Protein AF-A0A1S4CA79-F1 (afdb_monomer)

Organism: Nicotiana tabacum (NCBI:txid4097)

Solvent-accessible surface area (backbone atoms only — not comparable to full-atom values): 10890 Å² total; per-residue (Å²): 132,84,79,85,56,72,62,58,51,58,31,61,77,42,42,55,50,89,88,47,49,69,60,34,49,53,50,49,52,51,45,28,54,76,68,73,38,47,58,59,70,77,48,78,83,70,74,85,67,60,97,84,52,53,74,68,56,49,52,51,43,54,51,49,53,54,37,35,54,51,48,35,50,56,57,43,56,22,34,34,73,70,59,27,68,74,49,67,84,57,87,42,41,50,59,50,54,51,54,51,55,52,54,47,50,55,53,53,51,54,47,52,52,51,54,49,51,53,49,51,53,50,53,50,52,52,37,52,76,72,64,54,82,77,55,75,90,75,58,73,84,75,93,76,72,82,88,75,79,83,76,80,82,76,84,77,88,80,88,79,87,88,90,85,88,84,90,84,88,81,91,82,135

Mean predicted aligned error: 15.69 Å

Foldseek 3Di:
DPDDDVLLVLLQVQADDLPRVVSNVVSLCVSCVVVVLPVLLVDDQDDDDDPPDDPVSNVVNVVSLVSQVVLLVSLLSSYDPVLSVVCVPPSGSNVSVVVVVVVSVVVVVVVVVVVVVVVVVVVVVVCVVVVNDDDPVPDPPPPDDDPDDDPDDDDDDDDDDDDDDDDDDDDDD

Secondary structure (DSSP, 8-state):
-----HHHHHHHHS-B-GGGHHHHHHHHHHHHHHTT-THHHHSPPPP---TTS-HHHHHHHHHHHHHHHHHHHHHHHTB-HHHHHHHTT---HHHHHHHHHHHHHHHHHHHHHHHHHHHHHHHHHHHHHTT----TTT-----------------------------------

pLDDT: mean 75.89, std 19.44, range [31.23, 94.88]

Nearest PDB structures (foldseek):
  6fna-assembly1_B  TM=4.800E-01  e=4.729E+00  Homo sapiens
  8wf6-assembly2_C  TM=4.796E-01  e=5.276E+00  Homo sapiens
  8ah2-assembly1_A-2  TM=4.930E-01  e=8.630E+00  Homo sapiens

Sequence (173 aa):
MTAFNPLTVILTQNKLEGPNYVDRKRNLDIVLIAEEYKFVLDEVCPEKTGDDATDDEHKAYQKWIKANEMVRCYILASMSNVLQHQHQSIESSYGILENLKEMLRIVRLSSSVRDHVLKMMSLLNEAEVLGANIDKDTQVDSLSKPRGGQKKKMTQKTSVGGATAGVKKAKGK

Structure (mmCIF, N/CA/C/O backbone):
data_AF-A0A1S4CA79-F1
#
_entry.id   AF-A0A1S4CA79-F1
#
loop_
_atom_site.group_PDB
_atom_site.id
_atom_site.type_symbol
_atom_site.label_atom_id
_atom_site.label_alt_id
_atom_site.label_comp_id
_atom_site.label_asym_id
_atom_site.label_entity_id
_atom_site.label_seq_id
_atom_site.pdbx_PDB_ins_code
_atom_site.Cartn_x
_atom_site.Cartn_y
_atom_site.Cartn_z
_atom_site.occupancy
_atom_site.B_iso_or_equiv
_atom_site.auth_seq_id
_atom_site.auth_comp_id
_atom_site.auth_asym_id
_atom_site.auth_atom_id
_atom_site.pdbx_PDB_model_num
ATOM 1 N N . MET A 1 1 ? -3.197 -22.999 18.005 1.00 39.94 1 MET A N 1
ATOM 2 C CA . MET A 1 1 ? -3.195 -23.013 16.528 1.00 39.94 1 MET A CA 1
ATOM 3 C C . MET A 1 1 ? -3.519 -21.601 16.079 1.00 39.94 1 MET A C 1
ATOM 5 O O . MET A 1 1 ? -4.589 -21.117 16.419 1.00 39.94 1 MET A O 1
ATOM 9 N N . THR A 1 2 ? -2.586 -20.893 15.446 1.00 50.62 2 THR A N 1
ATOM 10 C CA . THR A 1 2 ? -2.875 -19.588 14.835 1.00 50.62 2 THR A CA 1
ATOM 11 C C . THR A 1 2 ? -3.827 -19.817 13.664 1.00 50.62 2 THR A C 1
ATOM 13 O O . THR A 1 2 ? -3.554 -20.651 12.803 1.00 50.62 2 THR A O 1
ATOM 16 N N . ALA A 1 3 ? -4.984 -19.152 13.672 1.00 58.41 3 ALA A N 1
ATOM 17 C CA . ALA A 1 3 ? -5.960 -19.274 12.598 1.00 58.41 3 ALA A CA 1
ATOM 18 C C . ALA A 1 3 ? -5.331 -18.812 11.275 1.00 58.41 3 ALA A C 1
ATOM 20 O O . ALA A 1 3 ? -4.680 -17.767 11.216 1.00 58.41 3 ALA A O 1
ATOM 21 N N . PHE A 1 4 ? -5.504 -19.608 10.222 1.00 68.38 4 PHE A N 1
ATOM 22 C CA . PHE A 1 4 ? -5.089 -19.245 8.875 1.00 68.38 4 PHE A CA 1
ATOM 23 C C . PHE A 1 4 ? -5.927 -18.048 8.421 1.00 68.38 4 PHE A C 1
ATOM 25 O O . PHE A 1 4 ? -7.134 -18.185 8.232 1.00 68.38 4 PHE A O 1
ATOM 32 N N . ASN A 1 5 ? -5.305 -16.877 8.277 1.00 77.81 5 ASN A N 1
ATOM 33 C CA . ASN A 1 5 ? -5.965 -15.726 7.675 1.00 77.81 5 ASN A CA 1
ATOM 34 C C . ASN A 1 5 ? -5.673 -15.747 6.161 1.00 77.81 5 ASN A C 1
ATOM 36 O O . ASN A 1 5 ? -4.563 -15.398 5.760 1.00 77.81 5 ASN A O 1
ATOM 40 N N . PRO A 1 6 ? -6.624 -16.150 5.299 1.00 77.88 6 PRO A N 1
ATOM 41 C CA . PRO A 1 6 ? -6.398 -16.201 3.853 1.00 77.88 6 PRO A CA 1
ATOM 42 C C . PRO A 1 6 ? -5.997 -14.837 3.262 1.00 77.88 6 PRO A C 1
ATOM 44 O O . PRO A 1 6 ? -5.303 -14.791 2.247 1.00 77.88 6 PRO A O 1
ATOM 47 N N . LEU A 1 7 ? -6.354 -13.725 3.915 1.00 82.31 7 LEU A N 1
ATOM 48 C CA . LEU A 1 7 ? -5.996 -12.374 3.480 1.00 82.31 7 LEU A CA 1
ATOM 49 C C . LEU A 1 7 ? -4.503 -12.066 3.671 1.00 82.31 7 LEU A C 1
ATOM 51 O O . LEU A 1 7 ? -3.918 -11.338 2.868 1.00 82.31 7 LEU A O 1
ATOM 55 N N . THR A 1 8 ? -3.837 -12.657 4.669 1.00 80.00 8 THR A N 1
ATOM 56 C CA . THR A 1 8 ? -2.388 -12.451 4.863 1.00 80.00 8 THR A CA 1
ATOM 57 C C . THR A 1 8 ? -1.564 -13.176 3.799 1.00 80.00 8 THR A C 1
ATOM 59 O O . THR A 1 8 ? -0.495 -12.702 3.407 1.00 80.00 8 THR A O 1
ATOM 62 N N . VAL A 1 9 ? -2.080 -14.284 3.261 1.00 85.75 9 VAL A N 1
ATOM 63 C CA . VAL A 1 9 ? -1.462 -15.004 2.138 1.00 85.75 9 VAL A CA 1
ATOM 64 C C . VAL A 1 9 ? -1.476 -14.151 0.869 1.00 85.75 9 VAL A C 1
ATOM 66 O O . VAL A 1 9 ? -0.456 -14.049 0.190 1.00 85.75 9 VAL A O 1
ATOM 69 N N . ILE A 1 10 ? -2.586 -13.456 0.599 1.00 84.81 10 ILE A N 1
ATOM 70 C CA . ILE A 1 10 ? -2.725 -12.556 -0.558 1.00 84.81 10 ILE A CA 1
ATOM 71 C C . ILE A 1 10 ? -1.645 -11.461 -0.548 1.00 84.81 10 ILE A C 1
ATOM 73 O O . ILE A 1 10 ? -1.049 -11.171 -1.590 1.00 84.81 10 ILE A O 1
ATOM 77 N N . LEU A 1 11 ? -1.357 -10.889 0.628 1.00 82.69 11 LEU A N 1
ATOM 78 C CA . LEU A 1 11 ? -0.353 -9.830 0.791 1.00 82.69 11 LEU A CA 1
ATOM 79 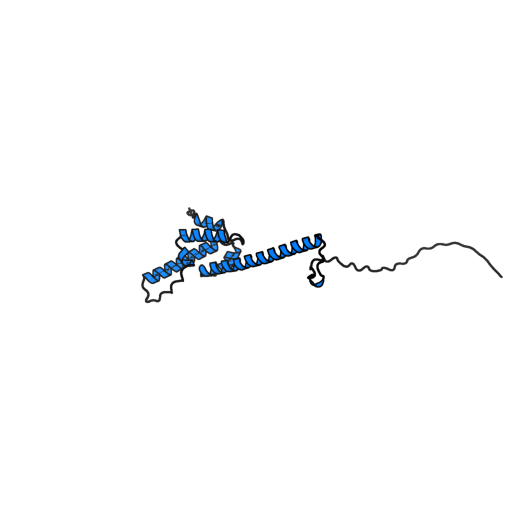C C . LEU A 1 11 ? 1.085 -10.352 0.708 1.00 82.69 11 LEU A C 1
ATOM 81 O O . LEU A 1 11 ? 1.957 -9.670 0.174 1.00 82.69 11 LEU A O 1
ATOM 85 N N . THR A 1 12 ? 1.343 -11.549 1.235 1.00 79.50 12 THR A N 1
ATOM 86 C CA . THR A 1 12 ? 2.701 -12.108 1.325 1.00 79.50 12 THR A CA 1
ATOM 87 C C . THR A 1 12 ? 3.174 -12.776 0.037 1.00 79.50 12 THR A C 1
ATOM 89 O O . THR A 1 12 ? 4.376 -12.774 -0.222 1.00 79.50 12 THR A O 1
ATOM 92 N N . GLN A 1 13 ? 2.263 -13.304 -0.786 1.00 81.56 13 GLN A N 1
ATOM 93 C CA . GLN A 1 13 ? 2.594 -13.893 -2.091 1.00 81.56 13 GLN A CA 1
ATOM 94 C C . GLN A 1 13 ? 2.828 -12.845 -3.187 1.00 81.56 13 GLN A C 1
ATOM 96 O O . GLN A 1 13 ? 3.532 -13.122 -4.151 1.00 81.56 13 GLN A O 1
ATOM 101 N N . ASN A 1 14 ? 2.273 -11.639 -3.034 1.00 75.12 14 ASN A N 1
ATOM 102 C CA . ASN A 1 14 ? 2.342 -10.568 -4.031 1.00 75.12 14 ASN A CA 1
ATOM 103 C C . ASN A 1 14 ? 3.017 -9.319 -3.455 1.00 75.12 14 ASN A C 1
ATOM 105 O O . ASN A 1 14 ? 2.458 -8.218 -3.490 1.00 75.12 14 ASN A O 1
ATOM 109 N N . LYS A 1 15 ? 4.214 -9.499 -2.883 1.00 80.06 15 LYS A N 1
ATOM 110 C CA . LYS A 1 15 ? 5.002 -8.380 -2.357 1.00 80.06 15 LYS A CA 1
ATOM 111 C C . LYS A 1 15 ? 5.317 -7.382 -3.464 1.00 80.06 15 LYS A C 1
ATOM 113 O O . LYS A 1 15 ? 5.554 -7.770 -4.606 1.00 80.06 15 LYS A O 1
ATOM 118 N N . LEU A 1 16 ? 5.337 -6.098 -3.112 1.00 71.94 16 LEU A N 1
ATOM 119 C CA . LEU A 1 16 ? 5.647 -5.036 -4.059 1.00 71.94 16 LEU A CA 1
ATOM 120 C C . LEU A 1 16 ? 7.079 -5.190 -4.596 1.00 71.94 16 LEU A C 1
ATOM 122 O O . LEU A 1 16 ? 8.057 -4.910 -3.896 1.00 71.94 16 LEU A O 1
ATOM 126 N N . GLU A 1 17 ? 7.168 -5.573 -5.864 1.00 68.25 17 GLU A N 1
ATOM 127 C CA . GLU A 1 17 ? 8.383 -5.622 -6.667 1.00 68.25 17 GLU A CA 1
ATOM 128 C C . GLU A 1 17 ? 8.093 -4.806 -7.925 1.00 68.25 17 GLU A C 1
ATOM 130 O O . GLU A 1 17 ? 7.184 -5.149 -8.674 1.00 68.25 17 GLU A O 1
A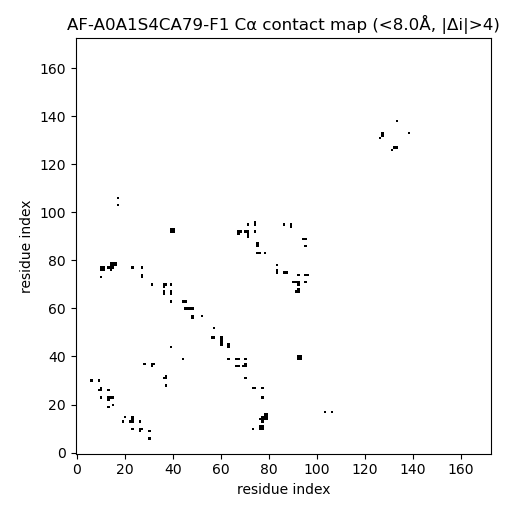TOM 135 N N . GLY A 1 18 ? 8.816 -3.693 -8.116 1.00 68.56 18 GLY A N 1
ATOM 136 C CA . GLY A 1 18 ? 8.664 -2.682 -9.182 1.00 68.56 18 GLY A CA 1
ATOM 137 C C . GLY A 1 18 ? 7.473 -2.831 -10.154 1.00 68.56 18 GLY A C 1
ATOM 138 O O . GLY A 1 18 ? 6.532 -2.039 -10.077 1.00 68.56 18 GLY A O 1
ATOM 139 N N . PRO A 1 19 ? 7.505 -3.795 -11.096 1.00 68.94 19 PRO A N 1
ATOM 140 C CA . PRO A 1 19 ? 6.476 -3.968 -12.126 1.00 68.94 19 PRO A CA 1
ATOM 141 C C . PRO A 1 19 ? 5.070 -4.397 -11.651 1.00 68.94 19 PRO A C 1
ATOM 143 O O . PRO A 1 19 ? 4.112 -4.144 -12.380 1.00 68.94 19 PRO A O 1
ATOM 146 N N . ASN A 1 20 ? 4.889 -5.005 -10.473 1.00 79.00 20 ASN A N 1
ATOM 147 C CA . ASN A 1 20 ? 3.615 -5.645 -10.077 1.00 79.00 20 ASN A CA 1
ATOM 148 C C . ASN A 1 20 ? 2.622 -4.738 -9.315 1.00 79.00 20 ASN A C 1
ATOM 150 O O . ASN A 1 20 ? 1.698 -5.221 -8.656 1.00 79.00 20 ASN A O 1
ATOM 154 N N . TYR A 1 21 ? 2.783 -3.413 -9.391 1.00 77.88 21 TYR A N 1
ATOM 155 C CA . TYR A 1 21 ? 1.993 -2.482 -8.577 1.00 77.88 21 TYR A CA 1
ATOM 156 C C . TYR A 1 21 ? 0.479 -2.591 -8.773 1.00 77.88 21 TYR A C 1
ATOM 158 O O . TYR A 1 21 ? -0.261 -2.494 -7.797 1.00 77.88 21 TYR A O 1
ATOM 166 N N . VAL A 1 22 ? 0.010 -2.749 -10.014 1.00 81.75 22 VAL A N 1
ATOM 167 C CA . VAL A 1 22 ? -1.432 -2.786 -10.312 1.00 81.75 22 VAL A CA 1
ATOM 168 C C . VAL A 1 22 ? -2.084 -3.976 -9.609 1.00 81.75 22 VAL A C 1
ATOM 170 O O . VAL A 1 22 ? -3.100 -3.810 -8.932 1.00 81.75 22 VAL A O 1
ATOM 173 N N . ASP A 1 23 ? -1.448 -5.144 -9.694 1.00 83.62 23 ASP A N 1
ATOM 174 C CA . ASP A 1 23 ? -1.913 -6.368 -9.045 1.00 83.62 23 ASP A CA 1
ATOM 175 C C . ASP A 1 23 ? -1.824 -6.251 -7.523 1.00 83.62 23 ASP A C 1
ATOM 177 O O . ASP A 1 23 ? -2.789 -6.549 -6.817 1.00 83.62 23 ASP A O 1
ATOM 181 N N . ARG A 1 24 ? -0.718 -5.706 -6.999 1.00 84.00 24 ARG A N 1
ATOM 182 C CA . ARG A 1 24 ? -0.568 -5.440 -5.561 1.00 84.00 24 ARG A CA 1
ATOM 183 C C . ARG A 1 24 ? -1.638 -4.482 -5.050 1.00 84.00 24 ARG A C 1
ATOM 185 O O . ARG A 1 24 ? -2.194 -4.716 -3.980 1.00 84.00 24 ARG A O 1
ATOM 192 N N . LYS A 1 25 ? -1.935 -3.402 -5.779 1.00 86.19 25 LYS A N 1
ATOM 193 C CA . LYS A 1 25 ? -2.975 -2.436 -5.404 1.00 86.19 25 LYS A CA 1
ATOM 194 C C . LYS A 1 25 ? -4.337 -3.122 -5.347 1.00 86.19 25 LYS A C 1
ATOM 196 O O . LYS A 1 25 ? -5.038 -2.962 -4.357 1.00 86.19 25 LYS A O 1
ATOM 201 N N . ARG A 1 26 ? -4.679 -3.922 -6.361 1.00 89.00 26 ARG A N 1
ATOM 202 C CA . ARG A 1 26 ? -5.927 -4.697 -6.384 1.00 89.00 26 ARG A CA 1
ATOM 203 C C . ARG A 1 26 ? -6.020 -5.657 -5.196 1.00 89.00 26 ARG A C 1
ATOM 205 O O . ARG A 1 26 ? -7.058 -5.722 -4.550 1.00 89.00 26 ARG A O 1
ATOM 212 N N . ASN A 1 27 ? -4.937 -6.366 -4.892 1.00 89.62 27 ASN A N 1
ATOM 213 C CA . ASN A 1 27 ? -4.869 -7.299 -3.769 1.00 89.62 27 ASN A CA 1
ATOM 214 C C . ASN A 1 27 ? -5.025 -6.593 -2.419 1.00 89.62 27 ASN A C 1
ATOM 216 O O . ASN A 1 27 ? -5.764 -7.067 -1.561 1.00 89.62 27 ASN A O 1
ATOM 220 N N . LEU A 1 28 ? -4.376 -5.440 -2.245 1.00 90.06 28 LEU A N 1
ATOM 221 C CA . LEU A 1 28 ? -4.542 -4.613 -1.055 1.00 90.06 28 LEU A CA 1
ATOM 222 C C . LEU A 1 28 ? -5.986 -4.107 -0.934 1.00 90.06 28 LEU A C 1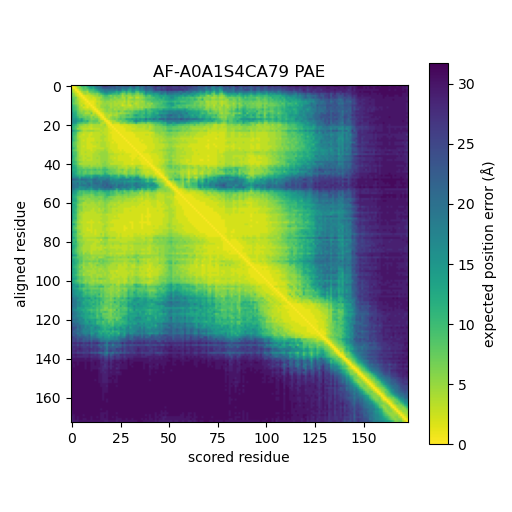
ATOM 224 O O . LEU A 1 28 ? -6.575 -4.245 0.131 1.00 90.06 28 LEU A O 1
ATOM 228 N N . ASP A 1 29 ? -6.572 -3.594 -2.020 1.00 91.50 29 ASP A N 1
ATOM 229 C CA . ASP A 1 29 ? -7.964 -3.132 -2.038 1.00 91.50 29 ASP A CA 1
ATOM 230 C C . ASP A 1 29 ? -8.928 -4.261 -1.618 1.00 91.50 29 ASP A C 1
ATOM 232 O O . ASP A 1 29 ? -9.835 -4.018 -0.827 1.00 91.50 29 ASP A O 1
ATOM 236 N N . ILE A 1 30 ? -8.707 -5.505 -2.069 1.00 91.81 30 ILE A N 1
ATOM 237 C CA . ILE A 1 30 ? -9.502 -6.678 -1.652 1.00 91.81 30 ILE A CA 1
ATOM 238 C C . ILE A 1 30 ? -9.408 -6.905 -0.139 1.00 91.81 30 ILE A C 1
ATOM 240 O O . ILE A 1 30 ? -10.439 -7.073 0.511 1.00 91.81 30 ILE A O 1
ATOM 244 N N . VAL A 1 31 ? -8.196 -6.895 0.425 1.00 92.06 31 VAL A N 1
ATOM 245 C CA . VAL A 1 31 ? -7.991 -7.106 1.869 1.00 92.06 31 VAL A CA 1
ATOM 246 C C . VAL A 1 31 ? -8.647 -5.995 2.685 1.00 92.06 31 VAL A C 1
ATOM 248 O O . VAL A 1 31 ? -9.347 -6.278 3.650 1.00 92.06 31 VAL A O 1
ATOM 251 N N . LEU A 1 32 ? -8.479 -4.736 2.275 1.00 92.94 32 LEU A N 1
ATOM 252 C CA . LEU A 1 32 ? -9.048 -3.594 2.991 1.00 92.94 32 LEU A CA 1
ATOM 253 C C . LEU A 1 32 ? -10.576 -3.535 2.906 1.00 92.94 32 LEU A C 1
ATOM 255 O O . LEU A 1 32 ? -11.212 -3.049 3.837 1.00 92.94 32 LEU A O 1
ATOM 259 N N . ILE A 1 33 ? -11.168 -4.012 1.809 1.00 93.25 33 ILE A N 1
ATOM 260 C CA . ILE A 1 33 ? -12.624 -4.154 1.691 1.00 93.25 33 ILE A CA 1
ATOM 261 C C . ILE A 1 33 ? -13.119 -5.284 2.595 1.00 93.25 33 ILE A C 1
ATOM 263 O O . ILE A 1 33 ? -14.099 -5.091 3.307 1.00 93.25 33 ILE A O 1
ATOM 267 N N . ALA A 1 34 ? -12.446 -6.437 2.585 1.00 92.44 34 ALA A N 1
ATOM 268 C CA . ALA A 1 34 ? -12.844 -7.598 3.381 1.00 92.44 34 ALA A CA 1
ATOM 269 C C . ALA A 1 34 ? -12.772 -7.340 4.895 1.00 92.44 34 ALA A C 1
ATOM 271 O O . ALA A 1 34 ? -13.590 -7.868 5.637 1.00 92.44 34 ALA A O 1
ATOM 272 N N . GLU A 1 35 ? -11.816 -6.520 5.333 1.00 91.62 35 GLU A N 1
ATOM 273 C CA . GLU A 1 35 ? -11.618 -6.135 6.740 1.00 91.62 35 GLU A CA 1
ATOM 274 C C . GLU A 1 35 ? -12.332 -4.812 7.097 1.00 91.62 35 GLU A C 1
ATOM 276 O O . GLU A 1 35 ? -12.142 -4.276 8.185 1.00 91.62 35 GLU A O 1
ATOM 281 N N . GLU A 1 36 ? -13.134 -4.255 6.178 1.00 93.19 36 GLU A N 1
ATOM 282 C CA . GLU A 1 36 ? -13.920 -3.024 6.371 1.00 93.19 36 GLU A CA 1
ATOM 283 C C . GLU A 1 36 ? -13.090 -1.772 6.733 1.00 93.19 36 GLU A C 1
ATOM 285 O O . GLU A 1 36 ? -13.567 -0.853 7.399 1.00 93.19 36 GLU A O 1
ATOM 290 N N . TYR A 1 37 ? -11.844 -1.692 6.257 1.00 94.62 37 TYR A N 1
ATOM 291 C CA . TYR A 1 37 ? -10.926 -0.580 6.538 1.00 94.62 37 TYR A CA 1
ATOM 292 C C . TYR A 1 37 ? -10.646 0.341 5.352 1.00 94.62 37 TYR A C 1
ATOM 294 O O . TYR A 1 37 ? -9.916 1.322 5.496 1.00 94.62 37 TYR A O 1
ATOM 302 N N . LYS A 1 38 ? -11.219 0.061 4.175 1.00 93.50 38 LYS A N 1
ATOM 303 C CA . LYS A 1 38 ? -10.974 0.861 2.964 1.00 93.50 38 LYS A CA 1
ATOM 304 C C . LYS A 1 38 ? -11.249 2.359 3.160 1.00 93.50 38 LYS A C 1
ATOM 306 O O . LYS A 1 38 ? -10.498 3.170 2.629 1.00 93.50 38 LYS A O 1
ATOM 311 N N . PHE A 1 39 ? -12.264 2.709 3.951 1.00 93.06 39 PHE A N 1
ATOM 312 C CA . PHE A 1 39 ? -12.678 4.094 4.194 1.00 93.06 39 PHE A CA 1
ATOM 313 C C . PHE A 1 39 ? -11.531 4.999 4.672 1.00 93.06 39 PHE A C 1
ATOM 315 O O . PHE A 1 39 ? -11.478 6.159 4.293 1.00 93.06 39 PHE A O 1
ATOM 322 N N . VAL A 1 40 ? -10.552 4.467 5.412 1.00 93.31 40 VAL A N 1
ATOM 323 C CA . VAL A 1 40 ? -9.388 5.227 5.902 1.00 93.31 40 VAL A CA 1
ATOM 324 C C . VAL A 1 40 ? -8.559 5.844 4.770 1.00 93.31 40 VAL A C 1
ATOM 326 O O . VAL A 1 40 ? -7.914 6.870 4.965 1.00 93.31 40 VAL A O 1
ATOM 329 N N . LEU A 1 41 ? -8.529 5.206 3.597 1.00 90.50 41 LEU A N 1
ATOM 330 C CA . LEU A 1 41 ? -7.765 5.703 2.453 1.00 90.50 41 LEU A CA 1
ATOM 331 C C . LEU A 1 41 ? -8.503 6.789 1.661 1.00 90.50 41 LEU A C 1
ATOM 333 O O . LEU A 1 41 ? -7.850 7.521 0.918 1.00 90.50 41 LEU A O 1
ATOM 337 N N . ASP A 1 42 ? -9.826 6.862 1.804 1.00 89.19 42 ASP A N 1
ATOM 338 C CA . ASP A 1 42 ? -10.704 7.746 1.034 1.00 89.19 42 ASP A CA 1
ATOM 339 C C . ASP A 1 42 ? -11.210 8.935 1.880 1.00 89.19 42 ASP A C 1
ATOM 341 O O . ASP A 1 42 ? -11.455 10.019 1.350 1.00 89.19 42 ASP A O 1
ATOM 345 N N . GLU A 1 43 ? -11.349 8.752 3.195 1.00 90.00 43 GLU A N 1
ATOM 346 C CA . GLU A 1 43 ? -11.873 9.745 4.134 1.00 90.00 43 GLU A CA 1
ATOM 347 C C . GLU A 1 43 ? -10.762 10.522 4.849 1.00 90.00 43 GLU A C 1
ATOM 349 O O . GLU A 1 43 ? -9.683 10.007 5.152 1.00 90.00 43 GLU A O 1
ATOM 354 N N . VAL A 1 44 ? -11.051 11.784 5.172 1.00 84.81 44 VAL A N 1
ATOM 355 C CA . VAL A 1 44 ? -10.153 12.626 5.968 1.00 84.81 44 VAL A CA 1
ATOM 356 C C . VAL A 1 44 ? -10.167 12.153 7.421 1.00 84.81 44 VAL A C 1
ATOM 358 O O . VAL A 1 44 ? -11.211 11.773 7.947 1.00 84.81 44 VAL A O 1
ATOM 361 N N . CYS A 1 45 ? -9.002 12.194 8.075 1.00 85.00 45 CYS A N 1
ATOM 362 C CA . CYS A 1 45 ? -8.898 11.929 9.506 1.00 85.00 45 CYS A CA 1
ATOM 363 C C . CYS A 1 45 ? -9.884 12.827 10.274 1.00 85.00 45 CYS A C 1
ATOM 365 O O . CYS A 1 45 ? -9.805 14.050 10.122 1.00 85.00 45 CYS A O 1
ATOM 367 N N . PRO A 1 46 ? -10.776 12.259 11.105 1.00 84.75 46 PRO A N 1
ATOM 368 C CA . PRO A 1 46 ? -11.641 13.054 11.961 1.00 84.75 46 PRO A CA 1
ATOM 369 C C . PRO A 1 46 ? -10.799 13.915 12.908 1.00 84.75 46 PRO A C 1
ATOM 371 O O . PRO A 1 46 ? -9.694 13.524 13.308 1.00 84.75 46 PRO A O 1
ATOM 374 N N . GLU A 1 47 ? -11.314 15.096 13.253 1.00 84.50 47 GLU A N 1
ATOM 375 C CA . GLU A 1 47 ? -10.640 15.982 14.196 1.00 84.50 47 GLU A CA 1
ATOM 376 C C . GLU A 1 47 ? -10.495 15.305 15.555 1.00 84.50 47 GLU A C 1
ATOM 378 O O . GLU A 1 47 ? -11.347 14.529 15.999 1.00 84.50 47 GLU A O 1
ATOM 383 N N . LYS A 1 48 ? -9.377 15.596 16.222 1.00 80.31 48 LYS A N 1
ATOM 384 C CA . LYS A 1 48 ? -9.174 15.130 17.583 1.00 80.31 48 LYS A CA 1
ATOM 385 C C . LYS A 1 48 ? -10.194 15.839 18.467 1.00 80.31 48 LYS A C 1
ATOM 387 O O . LYS A 1 48 ? -10.112 17.046 18.664 1.00 80.31 48 LYS A O 1
ATOM 392 N N . THR A 1 49 ? -11.133 15.065 18.985 1.00 79.19 49 THR A N 1
ATOM 393 C CA . THR A 1 49 ? -12.174 15.529 19.897 1.00 79.19 49 THR A CA 1
ATOM 394 C C . THR A 1 49 ? -11.569 16.193 21.135 1.00 79.19 49 THR A C 1
ATOM 396 O O . THR A 1 49 ? -10.652 15.621 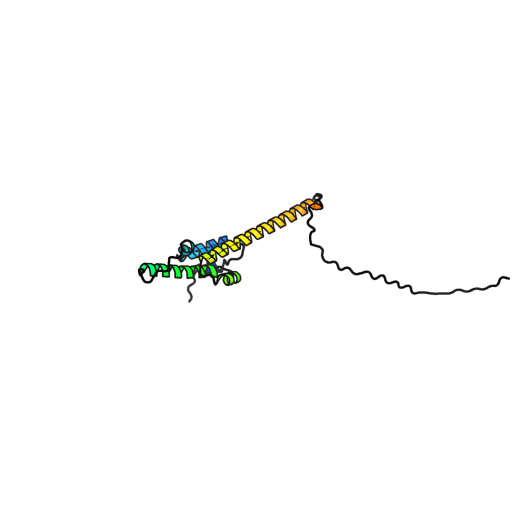21.736 1.00 79.19 49 THR A O 1
ATOM 399 N N . GLY A 1 50 ? -12.075 17.373 21.504 1.00 75.69 50 GLY A N 1
ATOM 400 C CA . GLY A 1 50 ? -11.772 18.039 22.774 1.00 75.69 50 GLY A CA 1
ATOM 401 C C . GLY A 1 50 ? -12.425 17.340 23.972 1.00 75.69 50 GLY A C 1
ATOM 402 O O . GLY A 1 50 ? -13.179 16.382 23.804 1.00 75.69 50 GLY A O 1
ATOM 403 N N . ASP A 1 51 ? -12.137 17.819 25.185 1.00 76.19 51 ASP A N 1
ATOM 404 C CA . ASP A 1 51 ? -12.695 17.268 26.436 1.00 76.19 51 ASP A CA 1
ATOM 405 C C . ASP A 1 51 ? -14.227 17.444 26.547 1.00 76.19 51 ASP A C 1
ATOM 407 O O . ASP A 1 51 ? -14.866 16.823 27.394 1.00 76.19 51 ASP A O 1
ATOM 411 N N . ASP A 1 52 ? -14.817 18.289 25.699 1.00 81.12 52 ASP A N 1
ATOM 412 C CA . ASP A 1 52 ? -16.247 18.590 25.595 1.00 81.12 52 ASP A CA 1
ATOM 413 C C . ASP A 1 52 ? -17.005 17.707 24.588 1.00 81.12 52 ASP A C 1
ATOM 415 O O . ASP A 1 52 ? -18.226 17.827 24.461 1.00 81.12 52 ASP A O 1
ATOM 419 N N . ALA A 1 53 ? -16.305 16.818 23.884 1.00 80.81 53 ALA A N 1
ATOM 420 C CA . ALA A 1 53 ? -16.905 15.954 22.881 1.00 80.81 53 ALA A CA 1
ATOM 421 C C . ALA A 1 53 ? -17.779 14.850 23.485 1.00 80.81 53 ALA A C 1
ATOM 423 O O . ALA A 1 53 ? -17.564 14.351 24.594 1.00 80.81 53 ALA A O 1
ATOM 424 N N . THR A 1 54 ? -18.760 14.425 22.701 1.00 85.62 54 THR A N 1
ATOM 425 C CA . THR A 1 54 ? -19.631 13.305 23.045 1.00 85.62 54 THR A CA 1
ATOM 426 C C . THR A 1 54 ? -18.871 11.975 23.013 1.00 85.62 54 THR A C 1
ATOM 428 O O . THR A 1 54 ? -17.895 11.799 22.279 1.00 85.62 54 THR A O 1
ATOM 431 N N . ASP A 1 55 ? -19.346 10.995 23.790 1.00 87.94 55 ASP A N 1
ATOM 432 C CA . ASP A 1 55 ? -18.775 9.638 23.807 1.00 87.94 55 ASP A CA 1
ATOM 433 C C . ASP A 1 55 ? -18.735 9.014 22.398 1.00 87.94 55 ASP A C 1
ATOM 435 O O . ASP A 1 55 ? -17.756 8.372 22.012 1.00 87.94 55 ASP A O 1
ATOM 439 N N . ASP A 1 56 ? -19.764 9.283 21.587 1.00 87.19 56 ASP A N 1
ATOM 440 C CA . ASP A 1 56 ? -19.867 8.801 20.210 1.00 87.19 56 ASP A CA 1
ATOM 441 C C . ASP A 1 56 ? -18.781 9.388 19.293 1.00 87.19 56 ASP A C 1
ATOM 443 O O . ASP A 1 56 ? -18.208 8.659 18.477 1.00 87.19 56 ASP A O 1
ATOM 447 N N . GLU A 1 57 ? -18.438 10.671 19.445 1.00 87.56 57 GLU A N 1
ATOM 448 C CA . GLU A 1 57 ? -17.354 11.306 18.684 1.00 87.56 57 GLU A CA 1
ATOM 449 C C . GLU A 1 57 ? -15.992 10.725 19.073 1.00 87.56 57 GLU A C 1
ATOM 451 O O . GLU A 1 57 ? -15.186 10.381 18.200 1.00 87.56 57 GLU A O 1
ATOM 456 N N . HIS A 1 58 ? -15.749 10.531 20.374 1.00 87.38 58 HIS A N 1
ATOM 457 C CA . HIS A 1 58 ? -14.513 9.906 20.842 1.00 87.38 58 HIS A CA 1
ATOM 458 C C . HIS A 1 58 ? -14.379 8.479 20.299 1.00 87.38 58 HIS A C 1
ATOM 460 O O . HIS A 1 58 ? -13.327 8.076 19.791 1.00 87.38 58 HIS A O 1
ATOM 466 N N . LYS A 1 59 ? -15.471 7.713 20.339 1.00 90.44 59 LYS A N 1
ATOM 467 C CA . LYS A 1 59 ? -15.529 6.347 19.815 1.00 90.44 59 LYS A CA 1
ATOM 468 C C . LYS A 1 59 ? -15.292 6.295 18.307 1.00 90.44 59 LYS A C 1
ATOM 470 O O . LYS A 1 59 ? -14.581 5.399 17.841 1.00 90.44 59 LYS A O 1
ATOM 475 N N . ALA A 1 60 ? -15.846 7.237 17.546 1.00 89.50 60 ALA A N 1
ATOM 476 C CA . ALA A 1 60 ? -15.615 7.344 16.108 1.00 89.50 60 ALA A CA 1
ATOM 477 C C . ALA A 1 60 ? -14.138 7.639 15.795 1.00 89.50 60 ALA A C 1
ATOM 479 O O . ALA A 1 60 ? -13.541 6.943 14.968 1.00 89.50 60 ALA A O 1
ATOM 480 N N . TYR A 1 61 ? -13.524 8.586 16.511 1.00 91.75 61 TYR A N 1
ATOM 481 C CA . TYR A 1 61 ? -12.100 8.904 16.372 1.00 91.75 61 TYR A CA 1
ATOM 482 C C . TYR A 1 61 ? -11.208 7.694 16.689 1.00 91.75 61 TYR A C 1
ATOM 484 O O . TYR A 1 61 ? -10.363 7.312 15.876 1.00 91.75 61 TYR A O 1
ATOM 492 N N . GLN A 1 62 ? -11.436 7.018 17.820 1.00 91.94 62 GLN A N 1
ATOM 493 C CA . GLN A 1 62 ? -10.668 5.822 18.197 1.00 91.94 62 GLN A CA 1
ATOM 494 C C . GLN A 1 62 ? -10.825 4.684 17.182 1.00 91.94 62 GLN A C 1
ATOM 496 O O . GLN A 1 62 ? -9.850 4.007 16.838 1.00 91.94 62 GLN A O 1
ATOM 501 N N . LYS A 1 63 ? -12.043 4.483 16.658 1.00 92.75 63 LYS A N 1
ATOM 502 C CA . LYS A 1 63 ? -12.302 3.504 15.594 1.00 92.75 63 LYS A CA 1
ATOM 503 C C . LYS A 1 63 ? -11.483 3.829 14.344 1.00 92.75 63 LYS A C 1
ATOM 505 O O . LYS A 1 63 ? -10.876 2.919 13.778 1.00 92.75 63 LYS A O 1
ATOM 510 N N . TRP A 1 64 ? -11.442 5.097 13.940 1.00 94.50 64 TRP A N 1
ATOM 511 C CA . TRP A 1 64 ? -10.665 5.540 12.784 1.00 94.50 64 TRP A CA 1
ATOM 512 C C . TRP A 1 64 ? -9.161 5.332 13.001 1.00 94.50 64 TRP A C 1
ATOM 514 O O . TRP A 1 64 ? -8.498 4.752 12.143 1.00 94.50 64 TRP A O 1
ATOM 524 N N . ILE A 1 65 ? -8.623 5.711 14.167 1.00 93.44 65 ILE A N 1
ATOM 525 C CA . ILE A 1 65 ? -7.196 5.536 14.492 1.00 93.44 65 ILE A CA 1
ATOM 526 C C . ILE A 1 65 ? -6.790 4.063 14.434 1.00 93.44 65 ILE A C 1
ATOM 528 O O . ILE A 1 65 ? -5.792 3.723 13.792 1.00 93.44 65 ILE A O 1
ATOM 532 N N . LYS A 1 66 ? -7.596 3.176 15.025 1.00 94.56 66 LYS A N 1
ATOM 533 C CA . LYS A 1 66 ? -7.355 1.730 14.976 1.00 94.56 66 LYS A CA 1
ATOM 534 C C . LYS A 1 66 ? -7.410 1.191 13.546 1.00 94.56 66 LYS A C 1
ATOM 536 O O . LYS A 1 66 ? -6.557 0.397 13.155 1.00 94.56 66 LYS A O 1
ATOM 541 N N . ALA A 1 67 ? -8.389 1.627 12.754 1.00 94.88 67 ALA A N 1
ATOM 542 C CA . ALA A 1 67 ? -8.476 1.252 11.347 1.00 94.88 67 ALA A CA 1
ATOM 543 C C . ALA A 1 67 ? -7.237 1.725 10.566 1.00 94.88 67 ALA A C 1
ATOM 545 O O . ALA A 1 67 ? -6.650 0.945 9.820 1.00 94.88 67 ALA A O 1
ATOM 546 N N . ASN A 1 68 ? -6.771 2.957 10.793 1.00 94.75 68 ASN A N 1
ATOM 547 C CA . ASN A 1 68 ? -5.554 3.480 10.175 1.00 94.75 68 ASN A CA 1
ATOM 548 C C . ASN A 1 68 ? -4.306 2.677 10.545 1.00 94.75 68 ASN A C 1
ATOM 550 O O . ASN A 1 68 ? -3.500 2.368 9.666 1.00 94.75 68 ASN A O 1
ATOM 554 N N . GLU A 1 69 ? -4.163 2.272 11.803 1.00 94.62 69 GLU A N 1
ATOM 555 C CA . GLU A 1 69 ? -3.073 1.394 12.229 1.00 94.62 69 GLU A CA 1
ATOM 556 C C . GLU A 1 69 ? -3.108 0.031 11.515 1.00 94.62 69 GLU A C 1
ATOM 558 O O . GLU A 1 69 ? -2.077 -0.441 11.023 1.00 94.62 69 GLU A O 1
ATOM 563 N N . MET A 1 70 ? -4.293 -0.565 11.361 1.00 94.06 70 MET A N 1
ATOM 564 C CA . MET A 1 70 ? -4.456 -1.826 10.629 1.00 94.06 70 MET A CA 1
ATOM 565 C C . MET A 1 70 ? -4.129 -1.675 9.141 1.00 94.06 70 MET A C 1
ATOM 567 O O . MET A 1 70 ? -3.383 -2.481 8.581 1.00 94.06 70 MET A O 1
ATOM 571 N N . VAL A 1 71 ? -4.610 -0.610 8.498 1.00 94.62 71 VAL A N 1
ATOM 572 C CA . VAL A 1 71 ? -4.311 -0.316 7.088 1.00 94.62 71 VAL A CA 1
ATOM 573 C C . VAL A 1 71 ? -2.806 -0.140 6.888 1.00 94.62 71 VAL A C 1
ATOM 575 O O . VAL A 1 71 ? -2.250 -0.690 5.935 1.00 94.62 71 VAL A O 1
ATOM 578 N N . ARG A 1 72 ? -2.112 0.552 7.803 1.00 94.19 72 ARG A N 1
ATOM 579 C CA . ARG A 1 72 ? -0.642 0.652 7.776 1.00 94.19 72 ARG A CA 1
ATOM 580 C C . ARG A 1 72 ? 0.014 -0.720 7.846 1.00 94.19 72 ARG A C 1
ATOM 582 O O . ARG A 1 72 ? 0.906 -0.990 7.043 1.00 94.19 72 ARG A O 1
ATOM 589 N N . CYS A 1 73 ? -0.441 -1.595 8.742 1.00 92.19 73 CYS A N 1
ATOM 590 C CA . CYS A 1 73 ? 0.076 -2.959 8.845 1.00 92.19 73 CYS A CA 1
ATOM 591 C C . CYS A 1 73 ? -0.071 -3.725 7.522 1.00 92.19 73 CYS A C 1
ATOM 593 O O . CYS A 1 73 ? 0.903 -4.307 7.045 1.00 92.19 73 CYS A O 1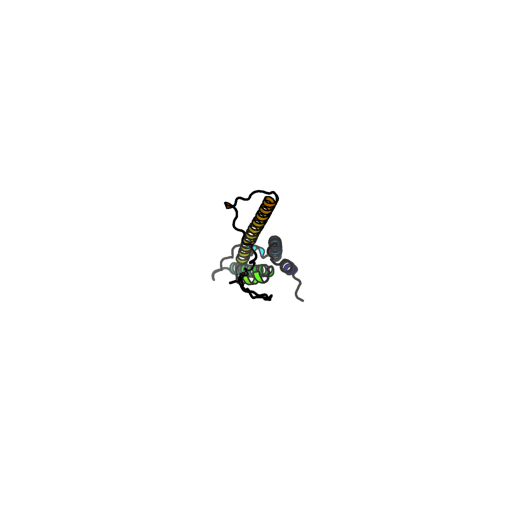
ATOM 595 N N . TYR A 1 74 ? -1.241 -3.677 6.878 1.00 91.94 74 TYR A N 1
ATOM 596 C CA . TYR A 1 74 ? -1.467 -4.349 5.591 1.00 91.94 74 TYR A CA 1
ATOM 597 C C . TYR A 1 74 ? -0.640 -3.744 4.445 1.00 91.94 74 TYR A C 1
ATOM 599 O O . TYR A 1 74 ? -0.080 -4.467 3.609 1.00 91.94 74 TYR A O 1
ATOM 607 N N . ILE A 1 75 ? -0.513 -2.415 4.416 1.00 91.31 75 ILE A N 1
ATOM 608 C CA . ILE A 1 75 ? 0.327 -1.712 3.444 1.00 91.31 75 ILE A CA 1
ATOM 609 C C . ILE A 1 75 ? 1.789 -2.137 3.601 1.00 91.31 75 ILE A C 1
ATOM 611 O O . ILE A 1 75 ? 2.407 -2.480 2.596 1.00 91.31 75 ILE A O 1
ATOM 615 N N . LEU A 1 76 ? 2.325 -2.157 4.824 1.00 90.69 76 LEU A N 1
ATOM 616 C CA . LEU A 1 76 ? 3.712 -2.539 5.110 1.00 90.69 76 LEU A CA 1
ATOM 617 C C . LEU A 1 76 ? 3.966 -4.032 4.861 1.00 90.69 76 LEU A C 1
ATOM 619 O O . LEU A 1 76 ? 4.988 -4.385 4.279 1.00 90.69 76 LEU A O 1
ATOM 623 N N . ALA A 1 77 ? 3.028 -4.907 5.232 1.00 88.69 77 ALA A N 1
ATOM 624 C CA . ALA A 1 77 ? 3.144 -6.353 5.029 1.00 88.69 77 ALA A CA 1
ATOM 625 C C . ALA A 1 77 ? 3.176 -6.757 3.545 1.00 88.69 77 ALA A C 1
ATOM 627 O O . ALA A 1 77 ? 3.781 -7.768 3.191 1.00 88.69 77 ALA A O 1
ATOM 628 N N . SER A 1 78 ? 2.552 -5.959 2.674 1.00 87.12 78 SER A N 1
ATOM 629 C CA . SER A 1 78 ? 2.594 -6.157 1.218 1.00 87.12 78 SER A CA 1
ATOM 630 C C . SER A 1 78 ? 3.824 -5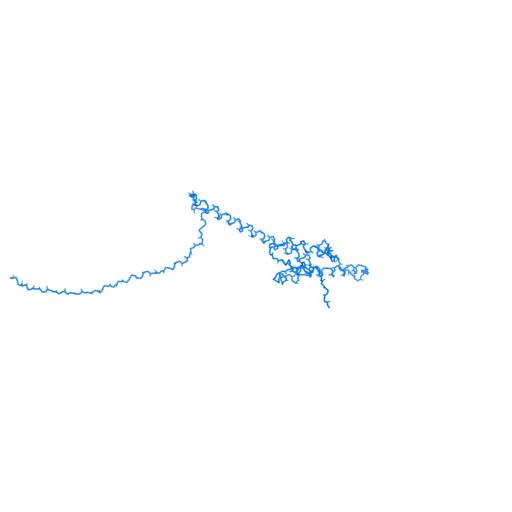.541 0.542 1.00 87.12 78 SER A C 1
ATOM 632 O O . SER A 1 78 ? 3.907 -5.542 -0.687 1.00 87.12 78 SER A O 1
ATOM 634 N N . MET A 1 79 ? 4.783 -5.003 1.301 1.00 86.69 79 MET A N 1
ATOM 635 C CA . MET A 1 79 ? 6.039 -4.480 0.761 1.00 86.69 79 MET A CA 1
ATOM 636 C C . MET A 1 79 ? 7.175 -5.506 0.816 1.00 86.69 79 MET A C 1
ATOM 638 O O . MET A 1 79 ? 7.170 -6.455 1.602 1.00 86.69 79 MET A O 1
ATOM 642 N N . SER A 1 80 ? 8.202 -5.279 -0.005 1.00 86.88 80 SER A N 1
ATOM 643 C CA . SER A 1 80 ? 9.520 -5.871 0.220 1.00 86.88 80 SER A CA 1
ATOM 644 C C . SER A 1 80 ? 10.165 -5.275 1.478 1.00 86.88 80 SER A C 1
ATOM 646 O O . SER A 1 80 ? 9.859 -4.149 1.872 1.00 86.88 80 SER A O 1
ATOM 648 N N . ASN A 1 81 ? 11.099 -6.001 2.094 1.00 89.00 81 ASN A N 1
ATOM 649 C CA . ASN A 1 81 ? 11.727 -5.574 3.352 1.00 89.00 81 ASN A CA 1
ATOM 650 C C . ASN A 1 81 ? 12.411 -4.196 3.238 1.00 89.00 81 ASN A C 1
ATOM 652 O O . ASN A 1 81 ? 12.383 -3.410 4.181 1.00 89.00 81 ASN A O 1
ATOM 656 N N . VAL A 1 82 ? 12.998 -3.885 2.076 1.00 88.19 82 VAL A N 1
ATOM 657 C CA . VAL A 1 82 ? 13.657 -2.593 1.819 1.00 88.19 82 VAL A CA 1
ATOM 658 C C . VAL A 1 82 ? 12.643 -1.449 1.858 1.00 88.19 82 VAL A C 1
ATOM 660 O O . VAL A 1 82 ? 12.847 -0.463 2.563 1.00 88.19 82 VAL A O 1
ATOM 663 N N . LEU A 1 83 ? 11.527 -1.599 1.142 1.00 86.69 83 LEU A N 1
ATOM 664 C CA . LEU A 1 83 ? 10.470 -0.589 1.104 1.00 86.69 83 LEU A CA 1
ATOM 665 C C . LEU A 1 83 ? 9.761 -0.468 2.453 1.00 86.69 83 LEU A C 1
ATOM 667 O O . LEU A 1 83 ? 9.466 0.642 2.888 1.00 86.69 83 LEU A O 1
ATOM 671 N N . GLN A 1 84 ? 9.550 -1.588 3.145 1.00 89.88 84 GLN A N 1
ATOM 672 C CA . GLN A 1 84 ? 8.977 -1.598 4.485 1.00 89.88 84 GLN A CA 1
ATOM 673 C C . GLN A 1 84 ? 9.819 -0.754 5.453 1.00 89.88 84 GLN A C 1
ATOM 675 O O . GLN A 1 84 ? 9.277 0.110 6.140 1.00 89.88 84 GLN A O 1
ATOM 680 N N . HIS A 1 85 ? 11.145 -0.937 5.457 1.00 90.38 85 HIS A N 1
ATOM 681 C CA . HIS A 1 85 ? 12.053 -0.168 6.313 1.00 90.38 85 HIS A CA 1
ATOM 682 C C . HIS A 1 85 ? 12.029 1.337 6.001 1.00 90.38 85 HIS A C 1
ATOM 684 O O . HIS A 1 85 ? 12.150 2.160 6.907 1.00 90.38 85 HIS A O 1
ATOM 690 N N . GLN A 1 86 ? 11.861 1.719 4.732 1.00 88.81 86 GLN A N 1
ATOM 691 C CA . GLN A 1 86 ? 11.776 3.127 4.327 1.00 88.81 86 GLN A CA 1
ATOM 692 C C . GLN A 1 86 ? 10.488 3.819 4.794 1.00 88.81 86 GLN A C 1
ATOM 694 O O . GLN A 1 86 ? 10.499 5.029 5.000 1.00 88.81 86 GLN A O 1
ATOM 699 N N . HIS A 1 87 ? 9.392 3.073 4.964 1.00 90.12 87 HIS A N 1
ATOM 700 C CA . HIS A 1 87 ? 8.065 3.640 5.229 1.00 90.12 87 HIS A CA 1
ATOM 701 C C . HIS A 1 87 ? 7.537 3.354 6.647 1.00 90.12 87 HIS A C 1
ATOM 703 O O . HIS A 1 87 ? 6.469 3.848 7.002 1.00 90.12 87 HIS A O 1
ATOM 709 N N . GLN A 1 88 ? 8.265 2.594 7.476 1.00 91.19 88 GLN A N 1
ATOM 710 C CA . GLN A 1 88 ? 7.809 2.181 8.814 1.00 91.19 88 GLN A CA 1
ATOM 711 C C . GLN A 1 88 ? 7.522 3.348 9.778 1.00 91.19 88 GLN A C 1
ATOM 713 O O . GLN A 1 88 ? 6.674 3.218 10.658 1.00 91.19 88 GLN A O 1
ATOM 718 N N . SER A 1 89 ? 8.198 4.489 9.610 1.00 90.06 89 SER A N 1
ATOM 719 C CA . SER A 1 89 ? 8.033 5.674 10.463 1.00 90.06 89 SER A CA 1
ATOM 720 C C . SER A 1 89 ? 6.862 6.574 10.061 1.00 90.06 89 SER A C 1
ATOM 722 O O . SER A 1 89 ? 6.546 7.514 10.781 1.00 90.06 89 SER A O 1
ATOM 724 N N . ILE A 1 90 ? 6.206 6.317 8.926 1.00 90.81 90 ILE A N 1
ATOM 725 C CA . ILE A 1 90 ? 5.104 7.154 8.445 1.00 90.81 90 ILE A CA 1
ATOM 726 C C . ILE A 1 90 ? 3.818 6.750 9.177 1.00 90.81 90 ILE A C 1
ATOM 728 O O . ILE A 1 90 ? 3.373 5.604 9.080 1.00 90.81 90 ILE A O 1
ATOM 732 N N . GLU A 1 91 ? 3.210 7.687 9.904 1.00 89.81 91 GLU A N 1
ATOM 733 C CA . GLU A 1 91 ? 2.020 7.452 10.744 1.00 89.81 91 GLU A CA 1
ATOM 734 C C . GLU A 1 91 ? 0.694 7.430 9.973 1.00 89.81 91 GLU A C 1
ATOM 736 O O . GLU A 1 91 ? -0.303 6.890 10.448 1.00 89.81 91 GLU A O 1
ATOM 741 N N . SER A 1 92 ? 0.673 7.994 8.768 1.00 90.88 92 SER A N 1
ATOM 742 C CA . SER A 1 92 ? -0.514 8.036 7.915 1.00 90.88 92 SER A CA 1
ATOM 743 C C . SER A 1 92 ? -0.473 6.912 6.884 1.00 90.88 92 SER A C 1
ATOM 745 O O . SER A 1 92 ? 0.446 6.857 6.062 1.00 90.88 92 SER A O 1
ATOM 747 N N . SER A 1 93 ? -1.483 6.036 6.884 1.00 90.56 93 SER A N 1
ATOM 748 C CA . SER A 1 93 ? -1.649 5.029 5.824 1.00 90.56 93 SER A CA 1
ATOM 749 C C . SER A 1 93 ? -1.752 5.671 4.437 1.00 90.56 93 SER A C 1
ATOM 751 O O . SER A 1 93 ? -1.098 5.215 3.496 1.00 90.56 93 SER A O 1
ATOM 753 N N . TYR A 1 94 ? -2.499 6.773 4.337 1.00 89.12 94 TYR A N 1
ATOM 754 C CA . TYR A 1 94 ? -2.611 7.591 3.133 1.00 89.12 94 TYR A CA 1
ATOM 755 C C . TYR A 1 94 ? -1.245 8.128 2.683 1.00 89.12 94 TYR A C 1
ATOM 757 O O . TYR A 1 94 ? -0.871 7.965 1.523 1.00 89.12 94 TYR A O 1
ATOM 765 N N . GLY A 1 95 ? -0.449 8.678 3.608 1.00 89.25 95 GLY A N 1
ATOM 766 C CA . GLY A 1 95 ? 0.900 9.172 3.305 1.00 89.25 95 GLY A CA 1
ATOM 767 C C . GLY A 1 95 ? 1.832 8.088 2.754 1.00 89.25 95 GLY A C 1
ATOM 768 O O . GLY A 1 95 ? 2.565 8.328 1.794 1.00 89.25 95 GLY A O 1
ATOM 769 N N . ILE A 1 96 ? 1.766 6.864 3.296 1.00 90.81 96 ILE A N 1
ATOM 770 C CA . ILE A 1 96 ? 2.522 5.729 2.744 1.00 90.81 96 ILE A CA 1
ATOM 771 C C . ILE A 1 96 ? 2.046 5.414 1.319 1.00 90.81 96 ILE A C 1
ATOM 773 O O . ILE A 1 96 ? 2.867 5.199 0.427 1.00 90.81 96 ILE A O 1
ATOM 777 N N . LEU A 1 97 ? 0.731 5.381 1.088 1.00 88.19 97 LEU A N 1
ATOM 778 C CA . LEU A 1 97 ? 0.165 5.064 -0.222 1.00 88.19 97 LEU A CA 1
ATOM 779 C C . LEU A 1 97 ? 0.535 6.103 -1.293 1.00 88.19 97 LEU A C 1
ATOM 781 O O . LEU A 1 97 ? 0.863 5.714 -2.417 1.00 88.19 97 LEU A O 1
ATOM 785 N N . GLU A 1 98 ? 0.513 7.392 -0.956 1.00 87.69 98 GLU A N 1
ATOM 786 C CA . GLU A 1 98 ? 0.927 8.476 -1.856 1.00 87.69 98 GLU A CA 1
ATOM 787 C C . GLU A 1 98 ? 2.419 8.398 -2.197 1.00 87.69 98 GLU A C 1
ATOM 789 O O . GLU A 1 98 ? 2.782 8.439 -3.375 1.00 87.69 98 GLU A O 1
ATOM 794 N N . ASN A 1 99 ? 3.285 8.156 -1.208 1.00 87.19 99 ASN A N 1
ATOM 795 C CA . ASN A 1 99 ? 4.719 7.974 -1.457 1.00 87.19 99 ASN A CA 1
ATOM 796 C C . ASN A 1 99 ? 4.997 6.805 -2.414 1.00 87.19 99 ASN A C 1
ATOM 798 O O . ASN A 1 99 ? 5.852 6.905 -3.298 1.00 87.19 99 ASN A O 1
ATOM 802 N N . LEU A 1 100 ? 4.246 5.706 -2.287 1.00 84.06 100 LEU A N 1
ATOM 803 C CA . LEU A 1 100 ? 4.352 4.581 -3.216 1.00 84.06 100 LEU A CA 1
ATOM 804 C C . LEU A 1 100 ? 3.928 4.963 -4.637 1.00 84.06 100 LEU A C 1
ATOM 806 O O . LEU A 1 100 ? 4.619 4.592 -5.589 1.00 84.06 100 LEU A O 1
ATOM 810 N N . LYS A 1 101 ? 2.812 5.691 -4.797 1.00 84.38 101 LYS A N 1
ATOM 811 C CA . LYS A 1 101 ? 2.355 6.175 -6.114 1.00 84.38 101 LYS A CA 1
ATOM 812 C C . LYS A 1 101 ? 3.430 7.030 -6.782 1.00 84.38 101 LYS A C 1
ATOM 814 O O . LYS A 1 101 ? 3.679 6.867 -7.979 1.00 84.38 101 LYS A O 1
ATOM 819 N N . GLU A 1 102 ? 4.082 7.895 -6.013 1.00 85.31 102 GLU A N 1
ATOM 820 C CA . GLU A 1 102 ? 5.114 8.789 -6.531 1.00 85.31 102 GLU A CA 1
ATOM 821 C C . GLU A 1 102 ? 6.395 8.040 -6.917 1.00 85.31 102 GLU A C 1
ATOM 823 O O . GLU A 1 102 ? 6.896 8.196 -8.033 1.00 85.31 102 GLU A O 1
ATOM 828 N N . MET A 1 103 ? 6.871 7.125 -6.067 1.00 81.12 103 MET A N 1
ATOM 829 C CA . MET A 1 103 ? 8.016 6.265 -6.392 1.00 81.12 103 MET A CA 1
ATOM 830 C C . MET A 1 103 ? 7.795 5.502 -7.708 1.00 81.12 103 MET A C 1
ATOM 832 O O . MET A 1 103 ? 8.683 5.427 -8.559 1.00 81.12 103 MET A O 1
ATOM 836 N N . LEU A 1 104 ? 6.580 5.005 -7.935 1.00 76.44 104 LEU A N 1
ATOM 837 C CA . LEU A 1 104 ? 6.243 4.288 -9.163 1.00 76.44 104 LEU A CA 1
ATOM 838 C C . LEU A 1 104 ? 6.171 5.183 -10.393 1.00 76.44 104 LEU A C 1
ATOM 840 O O . LEU A 1 104 ? 6.551 4.737 -11.478 1.00 76.44 104 LEU A O 1
ATOM 844 N N . ARG A 1 105 ? 5.720 6.434 -10.258 1.00 79.44 105 ARG A N 1
ATOM 845 C CA . ARG A 1 105 ? 5.815 7.409 -11.354 1.00 79.44 105 ARG A CA 1
ATOM 846 C C . ARG A 1 105 ? 7.263 7.575 -11.795 1.00 79.44 105 ARG A C 1
ATOM 848 O O . ARG A 1 105 ? 7.539 7.466 -12.988 1.00 79.44 105 ARG A O 1
ATOM 855 N N . ILE A 1 106 ? 8.187 7.728 -10.849 1.00 78.75 106 ILE A N 1
ATOM 856 C CA . ILE A 1 106 ? 9.622 7.865 -11.136 1.00 78.75 106 ILE A CA 1
ATOM 857 C C . ILE A 1 106 ? 10.173 6.605 -11.831 1.00 78.75 106 ILE A C 1
ATOM 859 O O . ILE A 1 106 ? 10.879 6.700 -12.840 1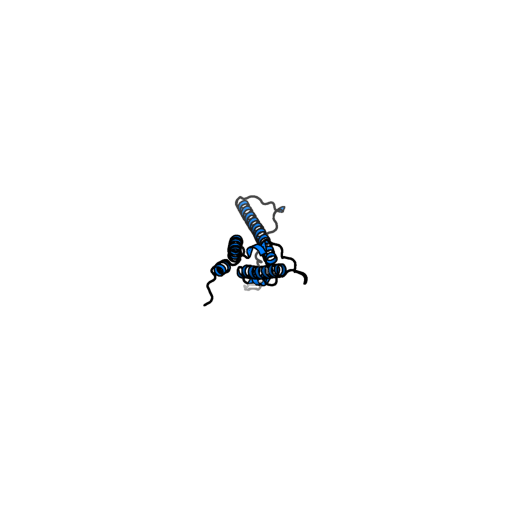.00 78.75 106 ILE A O 1
ATOM 863 N N . VAL A 1 107 ? 9.815 5.407 -11.358 1.00 76.62 107 VAL A N 1
ATOM 864 C CA . VAL A 1 107 ? 10.233 4.134 -11.985 1.00 76.62 107 VAL A CA 1
ATOM 865 C C . VAL A 1 107 ? 9.678 3.985 -13.413 1.00 76.62 107 VAL A C 1
ATOM 867 O O . VAL A 1 107 ? 10.384 3.542 -14.325 1.00 76.62 107 VAL A O 1
ATOM 870 N N . ARG A 1 108 ? 8.430 4.397 -13.659 1.00 75.94 108 ARG A N 1
ATOM 871 C CA . ARG A 1 108 ? 7.822 4.372 -15.004 1.00 75.94 108 ARG A CA 1
ATOM 872 C C . ARG A 1 108 ? 8.465 5.379 -15.957 1.00 75.94 108 ARG A C 1
ATOM 874 O O . ARG A 1 108 ? 8.700 5.060 -17.118 1.00 75.94 108 ARG A O 1
ATOM 881 N N . LEU A 1 109 ? 8.781 6.578 -15.477 1.00 77.81 109 LEU A N 1
ATOM 882 C CA . LEU A 1 109 ? 9.457 7.592 -16.290 1.00 77.81 109 LEU A CA 1
ATOM 883 C C . LEU A 1 109 ? 10.887 7.163 -16.636 1.00 77.81 109 LEU A C 1
ATOM 885 O O . LEU A 1 109 ? 11.286 7.225 -17.796 1.00 77.81 109 LEU A O 1
ATOM 889 N N . SER A 1 110 ? 11.639 6.658 -15.65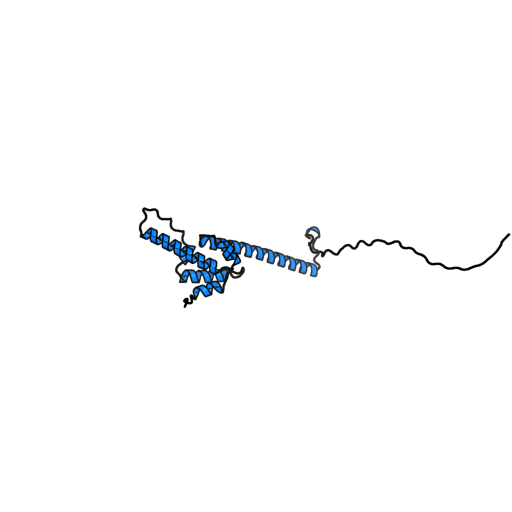6 1.00 77.94 110 SER A N 1
ATOM 890 C CA . SER A 1 110 ? 13.009 6.175 -15.881 1.00 77.94 110 SER A CA 1
ATOM 891 C C . SER A 1 110 ? 13.074 4.979 -16.837 1.00 77.94 110 SER A C 1
ATOM 893 O O . SER A 1 110 ? 13.967 4.924 -17.683 1.00 77.94 110 SER A O 1
ATOM 895 N N . SER A 1 111 ? 12.114 4.049 -16.762 1.00 83.62 111 SER A N 1
ATOM 896 C CA . SER A 1 111 ? 11.998 2.963 -17.745 1.00 83.62 111 SER A CA 1
ATOM 897 C C . SER A 1 111 ? 11.669 3.484 -19.140 1.00 83.62 111 SER A C 1
ATOM 899 O O . SER A 1 111 ? 12.374 3.126 -20.075 1.00 83.62 111 SER A O 1
ATOM 901 N N . SER A 1 112 ? 10.713 4.406 -19.276 1.00 84.75 112 SER A N 1
ATOM 902 C CA . SER A 1 112 ? 10.396 5.025 -20.568 1.00 84.75 112 SER A CA 1
ATOM 903 C C . SER A 1 112 ? 11.602 5.722 -21.206 1.00 84.75 112 SER A C 1
ATOM 905 O O . SER A 1 112 ? 11.795 5.607 -22.415 1.00 84.75 112 SER A O 1
ATOM 907 N N . VAL A 1 113 ? 12.414 6.442 -20.423 1.00 87.56 113 VAL A N 1
ATOM 908 C CA . VAL A 1 113 ? 13.635 7.092 -20.929 1.00 87.56 113 VAL A CA 1
ATOM 909 C C . VAL A 1 113 ? 14.638 6.045 -21.403 1.00 87.56 113 VAL A C 1
ATOM 911 O O . VAL A 1 113 ? 15.160 6.157 -22.510 1.00 87.56 113 VAL A O 1
ATOM 914 N N . ARG A 1 114 ? 14.880 5.000 -20.603 1.00 87.19 114 ARG A N 1
ATOM 915 C CA . ARG A 1 114 ? 15.776 3.899 -20.982 1.00 87.19 114 ARG A CA 1
ATOM 916 C C . ARG A 1 114 ? 15.307 3.214 -22.265 1.00 87.19 114 ARG A C 1
ATOM 918 O O . ARG A 1 114 ? 16.112 3.015 -23.169 1.00 87.19 114 ARG A O 1
ATOM 925 N N . ASP A 1 115 ? 14.023 2.891 -22.361 1.00 88.69 115 ASP A N 1
ATOM 926 C CA . ASP A 1 115 ? 13.445 2.209 -23.519 1.00 88.69 115 ASP A CA 1
ATOM 927 C C . ASP A 1 115 ? 13.538 3.091 -24.774 1.00 88.69 115 ASP A C 1
ATOM 929 O O . ASP A 1 115 ? 13.860 2.611 -25.863 1.00 88.69 115 ASP A O 1
ATOM 933 N N . HIS A 1 116 ? 13.340 4.404 -24.620 1.00 90.94 116 HIS A N 1
ATOM 934 C CA . HIS A 1 116 ? 13.520 5.364 -25.703 1.00 90.94 116 HIS A CA 1
ATOM 935 C C . HIS A 1 116 ? 14.976 5.438 -26.183 1.00 90.94 116 HIS A C 1
ATOM 937 O O . HIS A 1 116 ? 15.216 5.390 -27.388 1.00 90.94 116 HIS A O 1
ATOM 943 N N . VAL A 1 117 ? 15.945 5.487 -25.264 1.00 90.12 117 VAL A N 1
ATOM 944 C CA . VAL A 1 117 ? 17.382 5.486 -25.593 1.00 90.12 117 VAL A CA 1
ATOM 945 C C . VAL A 1 117 ? 17.790 4.191 -26.297 1.00 90.12 117 VAL A C 1
ATOM 947 O O . VAL A 1 117 ? 18.498 4.243 -27.301 1.00 90.12 117 VAL A O 1
ATOM 950 N N . LEU A 1 118 ? 17.306 3.035 -25.835 1.00 90.12 118 LEU A N 1
ATOM 951 C CA . LEU A 1 118 ? 17.556 1.749 -26.497 1.00 90.12 118 LEU A CA 1
ATOM 952 C C . LEU A 1 118 ? 16.979 1.724 -27.917 1.00 90.12 118 LEU A C 1
ATOM 954 O O . LEU A 1 118 ? 17.635 1.249 -28.844 1.00 90.12 118 LEU A O 1
ATOM 958 N N . LYS A 1 119 ? 15.786 2.297 -28.113 1.00 93.12 119 LYS A N 1
ATOM 959 C CA . LYS A 1 119 ? 15.187 2.433 -29.443 1.00 93.12 119 LYS A CA 1
ATOM 960 C C . LYS A 1 119 ? 16.003 3.356 -30.352 1.00 93.12 119 LYS A C 1
ATOM 962 O O . LYS A 1 119 ? 16.224 3.001 -31.505 1.00 93.12 119 LYS A O 1
ATOM 967 N N . MET A 1 120 ? 16.476 4.502 -29.852 1.00 91.06 120 MET A N 1
ATOM 968 C CA . MET A 1 120 ? 17.374 5.377 -30.621 1.00 91.06 120 MET A CA 1
ATOM 969 C C . MET A 1 120 ? 18.657 4.645 -31.015 1.00 91.06 120 MET A C 1
ATOM 971 O O . MET A 1 120 ? 19.072 4.723 -32.165 1.00 91.06 120 MET A O 1
ATOM 975 N N . MET A 1 121 ? 19.256 3.900 -30.085 1.00 88.88 121 MET A N 1
ATOM 976 C CA . MET A 1 121 ? 20.475 3.135 -30.340 1.00 88.88 121 MET A CA 1
ATOM 977 C C . MET A 1 121 ? 20.267 2.068 -31.426 1.00 88.88 121 MET A C 1
ATOM 979 O O . MET A 1 121 ? 21.118 1.932 -32.301 1.00 88.88 121 MET A O 1
ATOM 983 N N . SER A 1 122 ? 19.124 1.369 -31.427 1.00 90.50 122 SER A N 1
ATOM 984 C CA . SER A 1 122 ? 18.765 0.420 -32.496 1.00 90.50 122 SER A CA 1
ATOM 985 C C . SER A 1 122 ? 18.641 1.111 -33.851 1.00 90.50 122 SER A C 1
ATOM 987 O O . SER A 1 122 ? 19.256 0.673 -34.817 1.00 90.50 122 SER A O 1
ATOM 989 N N . LEU A 1 123 ? 17.902 2.225 -33.912 1.00 89.38 123 LEU A N 1
ATOM 990 C CA . LEU A 1 123 ? 17.698 2.976 -35.154 1.00 89.38 123 LEU A CA 1
ATOM 991 C C . LEU A 1 123 ? 19.012 3.535 -35.713 1.00 89.38 123 LEU A C 1
ATOM 993 O O . LEU A 1 123 ? 19.208 3.532 -36.924 1.00 89.38 123 LEU A O 1
ATOM 997 N N . LEU A 1 124 ? 19.921 3.988 -34.845 1.00 85.19 124 LEU A N 1
ATOM 998 C CA . LEU A 1 124 ? 21.254 4.440 -35.248 1.00 85.19 124 LEU A CA 1
ATOM 999 C C . LEU A 1 124 ? 22.084 3.287 -35.825 1.00 85.19 124 LEU A C 1
ATOM 1001 O O . LEU A 1 124 ? 22.693 3.451 -36.878 1.00 85.19 124 LEU A O 1
ATOM 1005 N N . ASN A 1 125 ? 22.059 2.118 -35.182 1.00 85.75 125 ASN A N 1
ATOM 1006 C CA . ASN A 1 125 ? 22.755 0.927 -35.668 1.00 85.75 125 ASN A CA 1
ATOM 1007 C C . ASN A 1 125 ? 22.178 0.436 -37.012 1.00 85.75 125 ASN A C 1
ATOM 1009 O O . ASN A 1 125 ? 22.923 0.063 -37.913 1.00 85.75 125 ASN A O 1
ATOM 1013 N N . GLU A 1 126 ? 20.855 0.475 -37.182 1.00 87.31 126 GLU A N 1
ATOM 1014 C CA . GLU A 1 126 ? 20.192 0.166 -38.457 1.00 87.31 126 GLU A CA 1
ATOM 1015 C C . GLU A 1 126 ? 20.571 1.168 -39.558 1.00 87.31 126 GLU A C 1
ATOM 1017 O O . GLU A 1 126 ? 20.874 0.765 -40.681 1.00 87.31 126 GLU A O 1
ATOM 1022 N N . ALA A 1 127 ? 20.608 2.464 -39.240 1.00 84.44 127 ALA A N 1
ATOM 1023 C CA . ALA A 1 127 ? 21.023 3.505 -40.176 1.00 84.44 127 ALA A CA 1
ATOM 1024 C C . ALA A 1 127 ? 22.495 3.347 -40.607 1.00 84.44 127 ALA A C 1
ATOM 1026 O O . ALA A 1 127 ? 22.802 3.515 -41.789 1.00 84.44 127 ALA A O 1
ATOM 1027 N N . GLU A 1 128 ? 23.386 2.967 -39.685 1.00 80.56 128 GLU A N 1
ATOM 1028 C CA . GLU A 1 128 ? 24.795 2.669 -39.974 1.00 80.56 128 GLU A CA 1
ATOM 1029 C C . GLU A 1 128 ? 24.942 1.460 -40.913 1.00 80.56 128 GLU A C 1
ATOM 1031 O O . GLU A 1 128 ? 25.651 1.543 -41.917 1.00 80.56 128 GLU A O 1
ATOM 1036 N N . VAL A 1 129 ? 24.212 0.365 -40.655 1.00 85.06 129 VAL A N 1
ATOM 1037 C CA . VAL A 1 129 ? 24.195 -0.830 -41.527 1.00 85.06 129 VAL A CA 1
ATOM 1038 C C . VAL A 1 129 ? 23.689 -0.503 -42.936 1.00 85.06 129 VAL A C 1
ATOM 1040 O O . VAL A 1 129 ? 24.183 -1.063 -43.915 1.00 85.06 129 VAL A O 1
ATOM 1043 N N . LEU A 1 130 ? 22.730 0.417 -43.056 1.00 88.00 130 LEU A N 1
ATOM 1044 C CA . LEU A 1 130 ? 22.174 0.866 -44.337 1.00 88.00 130 LEU A CA 1
ATOM 1045 C C . LEU A 1 130 ? 23.044 1.918 -45.054 1.00 88.00 130 LEU A C 1
ATOM 1047 O O . LEU A 1 130 ? 22.679 2.366 -46.142 1.00 88.00 130 LEU A O 1
ATOM 1051 N N . GLY A 1 131 ? 24.194 2.301 -44.487 1.00 81.31 131 GLY A N 1
ATOM 1052 C CA . GLY A 1 131 ? 25.137 3.241 -45.098 1.00 81.31 131 GLY A CA 1
ATOM 1053 C C . GLY A 1 131 ? 24.707 4.709 -45.024 1.00 81.31 131 GLY A C 1
ATOM 1054 O O . GLY A 1 131 ? 25.211 5.531 -45.794 1.00 81.31 131 GLY A O 1
ATOM 1055 N N . ALA A 1 132 ? 23.782 5.059 -44.124 1.00 77.75 132 ALA A N 1
ATOM 1056 C CA . ALA A 1 132 ? 23.411 6.450 -43.888 1.00 77.75 132 ALA A CA 1
ATOM 1057 C C . ALA A 1 132 ? 24.594 7.203 -43.252 1.00 77.75 132 ALA A C 1
ATOM 1059 O O . ALA A 1 132 ? 25.115 6.814 -42.208 1.00 77.75 132 ALA A O 1
ATOM 1060 N N . ASN A 1 133 ? 25.029 8.295 -43.884 1.00 68.88 133 ASN A N 1
ATOM 1061 C CA . ASN A 1 133 ? 26.131 9.111 -43.381 1.00 68.88 133 ASN A CA 1
ATOM 1062 C C . ASN A 1 133 ? 25.622 9.982 -42.219 1.00 68.88 133 ASN A C 1
ATOM 1064 O O . ASN A 1 133 ? 24.969 10.999 -42.451 1.00 68.88 133 ASN A O 1
ATOM 1068 N N . ILE A 1 134 ? 25.869 9.566 -40.974 1.00 68.06 134 ILE A N 1
ATOM 1069 C CA . ILE A 1 134 ? 25.552 10.378 -39.792 1.00 68.06 134 ILE A CA 1
ATOM 1070 C C . ILE A 1 134 ? 26.530 11.554 -39.756 1.00 68.06 134 ILE A C 1
ATOM 1072 O O . ILE A 1 134 ? 27.743 11.356 -39.673 1.00 68.06 134 ILE A O 1
ATOM 1076 N N . ASP A 1 135 ? 25.995 12.771 -39.838 1.00 68.00 135 ASP A N 1
ATOM 1077 C CA . ASP A 1 135 ? 26.786 13.996 -39.833 1.00 68.00 135 ASP A CA 1
ATOM 1078 C C . ASP A 1 135 ? 27.644 14.113 -38.562 1.00 68.00 135 ASP A C 1
ATOM 1080 O O . ASP A 1 135 ? 27.197 13.803 -37.451 1.00 68.00 135 ASP A O 1
ATOM 1084 N N . LYS A 1 136 ? 28.897 14.549 -38.726 1.00 64.94 136 LYS A N 1
ATOM 1085 C CA . LYS A 1 136 ? 29.889 14.553 -37.639 1.00 64.94 136 LYS A CA 1
ATOM 1086 C C . LYS A 1 136 ? 29.545 15.548 -36.533 1.00 64.94 136 LYS A C 1
ATOM 1088 O O . LYS A 1 136 ? 29.969 15.331 -35.403 1.00 64.94 136 LYS A O 1
ATOM 1093 N N . ASP A 1 137 ? 28.732 16.559 -36.834 1.00 63.09 137 ASP A N 1
ATOM 1094 C CA . ASP A 1 137 ? 28.269 17.542 -35.852 1.00 63.09 137 ASP A CA 1
ATOM 1095 C C . ASP A 1 137 ? 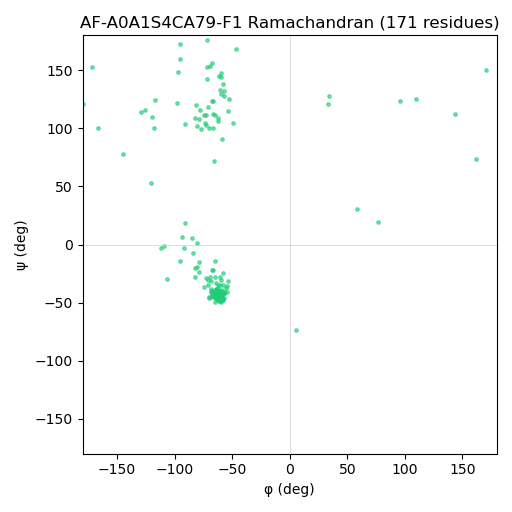27.114 17.002 -34.983 1.00 63.09 137 ASP A C 1
ATOM 1097 O O . ASP A 1 137 ? 26.829 17.543 -33.916 1.00 63.09 137 ASP A O 1
ATOM 1101 N N . THR A 1 138 ? 26.473 15.899 -35.401 1.00 68.44 138 THR A N 1
ATOM 1102 C CA . THR A 1 138 ? 25.390 15.223 -34.656 1.00 68.44 138 THR A CA 1
ATOM 1103 C C . THR A 1 138 ? 25.906 14.062 -33.787 1.00 68.44 138 THR A C 1
ATOM 1105 O O . THR A 1 138 ? 25.200 13.588 -32.894 1.00 68.44 138 THR A O 1
ATOM 1108 N N . GLN A 1 139 ? 27.146 13.601 -33.997 1.00 59.78 139 GLN A N 1
ATOM 1109 C CA . GLN A 1 139 ? 27.776 12.579 -33.153 1.00 59.78 139 GLN A CA 1
ATOM 1110 C C . GLN A 1 139 ? 28.194 13.162 -31.798 1.00 59.78 139 GLN A C 1
ATOM 1112 O O . GLN A 1 139 ? 29.153 13.923 -31.693 1.00 59.78 139 GLN A O 1
ATOM 1117 N N . VAL A 1 140 ? 27.526 12.731 -30.727 1.00 60.66 140 VAL A N 1
ATOM 1118 C CA . VAL A 1 140 ? 28.072 12.852 -29.371 1.00 60.66 140 VAL A CA 1
ATOM 1119 C C . VAL A 1 140 ? 29.102 11.732 -29.210 1.00 60.66 140 VAL A C 1
ATOM 1121 O O . VAL A 1 140 ? 28.729 10.566 -29.296 1.00 60.66 140 VAL A O 1
ATOM 1124 N N . ASP A 1 141 ? 30.385 12.076 -29.036 1.00 56.28 141 ASP A N 1
ATOM 1125 C CA . ASP A 1 141 ? 31.512 11.129 -28.951 1.00 56.28 141 ASP A CA 1
ATOM 1126 C C . ASP A 1 141 ? 31.207 10.000 -27.949 1.00 56.28 141 ASP A C 1
ATOM 1128 O O . ASP A 1 141 ? 31.184 10.189 -26.729 1.00 56.28 141 ASP A O 1
ATOM 1132 N N . SER A 1 142 ? 30.891 8.821 -28.482 1.00 54.81 142 SER A N 1
ATOM 1133 C CA . SER A 1 142 ? 30.505 7.646 -27.713 1.00 54.81 142 SER A CA 1
ATOM 1134 C C . SER A 1 142 ? 31.669 7.226 -26.813 1.00 54.81 142 SER A C 1
ATOM 1136 O O . SER A 1 142 ? 32.645 6.635 -27.280 1.00 54.81 142 SER A O 1
ATOM 1138 N N . LEU A 1 143 ? 31.566 7.483 -25.504 1.00 47.75 143 LEU A N 1
ATOM 1139 C CA . LEU A 1 143 ? 32.493 7.000 -24.471 1.00 47.75 143 LEU A CA 1
ATOM 1140 C C . LEU A 1 143 ? 32.420 5.467 -24.335 1.00 47.75 143 LEU A C 1
ATOM 1142 O O . LEU A 1 143 ? 31.924 4.920 -23.355 1.00 47.75 143 LEU A O 1
ATOM 1146 N N . SER A 1 144 ? 32.950 4.754 -25.324 1.00 44.97 144 SER A N 1
ATOM 1147 C CA . SER A 1 144 ? 33.284 3.335 -25.228 1.00 44.97 144 SER A CA 1
ATOM 1148 C C . SER A 1 144 ? 34.547 3.047 -26.041 1.00 44.97 144 SER A C 1
ATOM 1150 O O . SER A 1 144 ? 34.533 2.512 -27.143 1.00 44.97 144 SER A O 1
ATOM 1152 N N . LYS A 1 145 ? 35.705 3.398 -25.479 1.00 40.09 145 LYS A N 1
ATOM 1153 C CA . LYS A 1 145 ? 36.955 2.731 -25.854 1.00 40.09 145 LYS A CA 1
ATOM 1154 C C . LYS A 1 145 ? 37.510 2.010 -24.631 1.00 40.09 145 LYS A C 1
ATOM 1156 O O . LYS A 1 145 ? 37.737 2.662 -23.608 1.00 40.09 145 LYS A O 1
ATOM 1161 N N . PRO A 1 146 ? 37.769 0.691 -24.705 1.00 40.41 146 PRO A N 1
ATOM 1162 C CA . PRO A 1 146 ? 38.581 0.023 -23.703 1.00 40.41 146 PRO A CA 1
ATOM 1163 C C . PRO A 1 146 ? 39.957 0.689 -23.709 1.00 40.41 146 PRO A C 1
ATOM 1165 O O . PRO A 1 146 ? 40.562 0.861 -24.770 1.00 40.41 146 PRO A O 1
ATOM 1168 N N . ARG A 1 147 ? 40.452 1.088 -22.532 1.00 46.75 147 ARG A N 1
ATOM 1169 C CA . ARG A 1 147 ? 41.820 1.594 -22.347 1.00 46.75 147 ARG A CA 1
ATOM 1170 C C . ARG A 1 147 ? 42.824 0.518 -22.780 1.00 46.75 147 ARG A C 1
ATOM 1172 O O . ARG A 1 147 ? 43.257 -0.303 -21.979 1.00 46.75 147 ARG A O 1
ATOM 1179 N N . GLY A 1 148 ? 43.212 0.541 -24.052 1.00 37.81 148 GLY A N 1
ATOM 1180 C CA . GLY A 1 148 ? 44.392 -0.144 -24.561 1.00 37.81 148 GLY A CA 1
ATOM 1181 C C . GLY A 1 148 ? 45.633 0.597 -24.078 1.00 37.81 148 GLY A C 1
ATOM 1182 O O . GLY A 1 148 ? 45.865 1.745 -24.454 1.00 37.81 148 GLY A O 1
ATOM 1183 N N . GLY A 1 149 ? 46.400 -0.038 -23.192 1.00 40.72 149 GLY A N 1
ATOM 1184 C CA . GLY A 1 149 ? 47.613 0.530 -22.616 1.00 40.72 149 GLY A CA 1
ATOM 1185 C C . GLY A 1 149 ? 48.631 0.934 -23.684 1.00 40.72 149 GLY A C 1
ATOM 1186 O O . GLY A 1 149 ? 49.038 0.129 -24.520 1.00 40.72 149 GLY A O 1
ATOM 1187 N N . GLN A 1 150 ? 49.095 2.182 -23.621 1.00 38.16 150 GLN A N 1
ATOM 1188 C CA . GLN A 1 150 ? 50.272 2.619 -24.362 1.00 38.16 150 GLN A CA 1
ATOM 1189 C C . GLN A 1 150 ? 51.518 1.961 -23.752 1.00 38.16 150 GLN A C 1
ATOM 1191 O O . GLN A 1 150 ? 52.058 2.431 -22.751 1.00 38.16 150 GLN A O 1
ATOM 1196 N N . LYS A 1 151 ? 52.027 0.889 -24.369 1.00 41.19 151 LYS A N 1
ATOM 1197 C CA . LYS A 1 151 ? 53.439 0.523 -24.198 1.00 41.19 151 LYS A CA 1
ATOM 1198 C C . LYS A 1 151 ? 54.277 1.522 -24.997 1.00 41.19 151 LYS A C 1
ATOM 1200 O O . LYS A 1 151 ? 54.339 1.446 -26.222 1.00 41.19 151 LYS A O 1
ATOM 1205 N N . LYS A 1 152 ? 54.928 2.460 -24.298 1.00 41.31 152 LYS A N 1
ATOM 1206 C CA . LYS A 1 152 ? 56.020 3.272 -24.855 1.00 41.31 152 LYS A CA 1
ATOM 1207 C C . LYS A 1 152 ? 57.078 2.328 -25.434 1.00 41.31 152 LYS A C 1
ATOM 1209 O O . LYS A 1 152 ? 57.706 1.566 -24.703 1.00 41.31 152 LYS A O 1
ATOM 1214 N N . LYS A 1 153 ? 57.268 2.384 -26.750 1.00 41.47 153 LYS A N 1
ATOM 1215 C CA . LYS A 1 153 ? 58.363 1.713 -27.450 1.00 41.47 153 LYS A CA 1
ATOM 1216 C C . LYS A 1 153 ? 59.645 2.480 -27.114 1.00 41.47 153 LYS A C 1
ATOM 1218 O O . LYS A 1 153 ? 59.855 3.582 -27.611 1.00 41.47 153 LYS A O 1
ATOM 1223 N N . MET A 1 154 ? 60.458 1.939 -26.210 1.00 36.72 154 MET A N 1
ATOM 1224 C CA . MET A 1 154 ? 61.787 2.472 -25.921 1.00 36.72 154 MET A CA 1
ATOM 1225 C C . MET A 1 154 ? 62.724 1.991 -27.030 1.00 36.72 154 MET A C 1
ATOM 1227 O O . MET A 1 154 ? 63.016 0.802 -27.134 1.00 36.72 154 MET A O 1
ATOM 1231 N N . THR A 1 155 ? 63.129 2.904 -27.910 1.00 36.28 155 THR A N 1
ATOM 1232 C CA . THR A 1 155 ? 64.112 2.635 -28.961 1.00 36.28 155 THR A CA 1
ATOM 1233 C C . THR A 1 155 ? 65.461 2.357 -28.307 1.00 36.28 155 THR A C 1
ATOM 1235 O O . THR A 1 155 ? 66.163 3.272 -27.883 1.00 36.28 155 THR A O 1
ATOM 1238 N N . GLN A 1 156 ? 65.812 1.080 -28.198 1.00 38.81 156 GLN A N 1
ATOM 1239 C CA . GLN A 1 156 ? 67.122 0.627 -27.756 1.00 38.81 156 GLN A CA 1
ATOM 1240 C C . GLN A 1 156 ? 68.073 0.686 -28.962 1.00 38.81 156 GLN A C 1
ATOM 1242 O O . GLN A 1 156 ? 67.932 -0.083 -29.911 1.00 38.81 156 GLN A O 1
ATOM 1247 N N . LYS A 1 157 ? 69.023 1.630 -28.963 1.00 43.31 157 LYS A N 1
ATOM 1248 C CA . LYS A 1 157 ? 70.202 1.545 -29.835 1.00 43.31 157 LYS A CA 1
ATOM 1249 C C . LYS A 1 157 ? 71.198 0.603 -29.163 1.00 43.31 157 LYS A C 1
ATOM 1251 O O . LYS A 1 157 ? 71.908 1.007 -28.249 1.00 43.31 157 LYS A O 1
ATOM 1256 N N . THR A 1 158 ? 71.262 -0.629 -29.646 1.00 34.00 158 THR A N 1
ATOM 1257 C CA . THR A 1 158 ? 72.362 -1.556 -29.371 1.00 34.00 158 THR A CA 1
ATOM 1258 C C . THR A 1 158 ? 73.001 -1.910 -30.706 1.00 34.00 158 THR A C 1
ATOM 1260 O O . THR A 1 158 ? 72.399 -2.586 -31.532 1.00 34.00 158 THR A O 1
ATOM 1263 N N . SER A 1 159 ? 74.215 -1.412 -30.933 1.00 35.97 159 SER A N 1
ATOM 1264 C CA . SER A 1 159 ? 75.107 -1.885 -31.990 1.00 35.97 159 SER A CA 1
ATOM 1265 C C . SER A 1 159 ? 76.353 -2.434 -31.309 1.00 35.97 159 SER A C 1
ATOM 1267 O O . SER A 1 159 ? 77.224 -1.675 -30.895 1.00 35.97 159 SER A O 1
ATOM 1269 N N . VAL A 1 160 ? 76.405 -3.756 -31.195 1.00 36.69 160 VAL A N 1
ATOM 1270 C CA . VAL A 1 160 ? 77.603 -4.569 -30.951 1.00 36.69 160 VAL A CA 1
ATOM 1271 C C . VAL A 1 160 ? 77.509 -5.630 -32.051 1.00 36.69 160 VAL A C 1
ATOM 1273 O O . VAL A 1 160 ? 76.481 -6.288 -32.147 1.00 36.69 160 VAL A O 1
ATOM 1276 N N . GLY A 1 161 ? 78.387 -5.715 -33.046 1.00 36.16 161 GLY A N 1
ATOM 1277 C CA . GLY A 1 161 ? 79.839 -5.854 -32.977 1.00 36.16 161 GLY A CA 1
ATOM 1278 C C . GLY A 1 161 ? 80.166 -7.281 -33.442 1.00 36.16 161 GLY A C 1
ATOM 1279 O O . GLY A 1 161 ? 79.605 -8.228 -32.904 1.00 36.16 161 GLY A O 1
ATOM 1280 N N . GLY A 1 162 ? 81.029 -7.458 -34.447 1.00 31.23 162 GLY A N 1
ATOM 1281 C CA . GLY A 1 162 ? 81.433 -8.796 -34.898 1.00 31.23 162 GLY A CA 1
ATOM 1282 C C . GLY A 1 162 ? 82.438 -8.772 -36.049 1.00 31.23 162 GLY A C 1
ATOM 1283 O O . GLY A 1 162 ? 82.168 -8.196 -37.093 1.00 31.23 162 GLY A O 1
ATOM 1284 N N . ALA A 1 163 ? 83.606 -9.365 -35.812 1.00 37.72 163 ALA A N 1
ATOM 1285 C CA . ALA A 1 163 ? 84.854 -9.241 -36.563 1.00 37.72 163 ALA A CA 1
ATOM 1286 C C . ALA A 1 163 ? 85.102 -10.340 -37.621 1.00 37.72 163 ALA A C 1
ATOM 1288 O O . ALA A 1 163 ? 84.411 -11.354 -37.633 1.00 37.72 163 ALA A O 1
ATOM 1289 N N . THR A 1 164 ? 86.174 -10.148 -38.415 1.00 35.00 164 THR A N 1
ATOM 1290 C CA . THR A 1 164 ? 87.292 -11.071 -38.799 1.00 35.00 164 THR A CA 1
ATOM 1291 C C . THR A 1 164 ? 87.711 -10.839 -40.271 1.00 35.00 164 THR A C 1
ATOM 1293 O O . THR A 1 164 ? 86.870 -10.834 -41.155 1.00 35.00 164 THR A O 1
ATOM 1296 N N . ALA A 1 165 ? 88.915 -10.321 -40.570 1.00 37.53 165 ALA A N 1
ATOM 1297 C CA . ALA A 1 165 ? 90.265 -10.927 -40.653 1.00 37.53 165 ALA A CA 1
ATOM 1298 C C . ALA A 1 165 ? 90.662 -11.341 -42.097 1.00 37.53 165 ALA A C 1
ATOM 1300 O O . ALA A 1 165 ? 89.974 -12.148 -42.708 1.00 37.53 165 ALA A O 1
ATOM 1301 N N . GLY A 1 166 ? 91.801 -10.840 -42.623 1.00 34.19 166 GLY A N 1
ATOM 1302 C CA . GLY A 1 166 ? 92.379 -11.338 -43.891 1.00 34.19 166 GLY A CA 1
ATOM 1303 C C . GLY A 1 166 ? 93.406 -10.461 -44.645 1.00 34.19 166 GLY A C 1
ATOM 1304 O O . GLY A 1 166 ? 93.084 -9.905 -45.680 1.00 34.19 166 GLY A O 1
ATOM 1305 N N . VAL A 1 167 ? 94.645 -10.370 -44.137 1.00 37.50 167 VAL A N 1
ATOM 1306 C CA . VAL A 1 167 ? 95.959 -10.519 -44.834 1.00 37.50 167 VAL A CA 1
ATOM 1307 C C . VAL A 1 167 ? 96.141 -10.065 -46.316 1.00 37.50 167 VAL A C 1
ATOM 1309 O O . VAL A 1 167 ? 95.610 -10.729 -47.196 1.00 37.50 167 VAL A O 1
ATOM 1312 N N . LYS A 1 168 ? 97.076 -9.123 -46.616 1.00 42.69 168 LYS A N 1
ATOM 1313 C CA . LYS A 1 168 ? 98.381 -9.315 -47.351 1.00 42.69 168 LYS A CA 1
ATOM 1314 C C . LYS A 1 168 ? 99.109 -7.993 -47.737 1.00 42.69 168 LYS A C 1
ATOM 1316 O O . LYS A 1 168 ? 98.485 -6.974 -47.980 1.00 42.69 168 LYS A O 1
ATOM 1321 N N . LYS A 1 169 ? 100.454 -8.091 -47.798 1.00 38.50 169 LYS A N 1
ATOM 1322 C CA . LYS A 1 169 ? 101.534 -7.160 -48.259 1.00 38.50 169 LYS A CA 1
ATOM 1323 C C . LYS A 1 169 ? 101.242 -6.491 -49.639 1.00 38.50 169 LYS A C 1
ATOM 1325 O O . LYS A 1 169 ? 100.396 -7.007 -50.347 1.00 38.50 169 LYS A O 1
ATOM 1330 N N . ALA A 1 170 ? 101.916 -5.462 -50.184 1.00 40.12 170 ALA A N 1
ATOM 1331 C CA . ALA A 1 170 ? 103.318 -5.022 -50.146 1.00 40.12 170 ALA A CA 1
ATOM 1332 C C . ALA A 1 170 ? 103.502 -3.622 -50.812 1.00 40.12 170 ALA A C 1
ATOM 1334 O O . ALA A 1 170 ? 102.777 -3.301 -51.742 1.00 40.12 170 ALA A O 1
ATOM 1335 N N . LYS A 1 171 ? 104.532 -2.876 -50.371 1.00 39.31 171 LYS A N 1
ATOM 1336 C CA . LYS A 1 171 ? 105.558 -2.090 -51.115 1.00 39.31 171 LYS A CA 1
ATOM 1337 C C . LYS A 1 171 ? 105.199 -1.379 -52.442 1.00 39.31 171 LYS A C 1
ATOM 1339 O O . LYS A 1 171 ? 104.892 -2.028 -53.434 1.00 39.31 171 LYS A O 1
ATOM 1344 N N . GLY A 1 172 ? 105.515 -0.081 -52.515 1.00 42.03 172 GLY A N 1
ATOM 1345 C CA . GLY A 1 172 ? 105.661 0.655 -53.775 1.00 42.03 172 GLY A CA 1
ATOM 1346 C C . GLY A 1 172 ? 106.341 2.019 -53.598 1.00 42.03 172 GLY A C 1
ATOM 1347 O O . GLY A 1 172 ? 105.681 2.938 -53.147 1.00 42.03 172 GLY A O 1
ATOM 1348 N N . LYS A 1 173 ? 107.645 2.041 -53.922 1.00 38.53 173 LYS A N 1
ATOM 1349 C CA . LYS A 1 173 ? 108.593 3.136 -54.248 1.00 38.53 173 LYS A CA 1
ATOM 1350 C C . LYS A 1 173 ? 108.373 4.546 -53.701 1.00 38.53 173 LYS A C 1
ATOM 1352 O O . LYS A 1 173 ? 107.432 5.222 -54.153 1.00 38.53 173 LYS A O 1
#

Radius of gyration: 37.67 Å; Cα contacts (8 Å, |Δi|>4): 85; chains: 1; bounding box: 128×42×81 Å